Protein AF-A0A2U1K4U2-F1 (afdb_monomer_lite)

Organism: NCBI:txid2171751

pLDDT: mean 74.95, std 13.42, range [38.91, 89.38]

InterPro domains:
  IPR025100 Protein of unknown function DUF4025 [PF13217] (5-54)

Secondary structure (DSSP, 8-state):
-HHHHHHHHHHHHHTPPP-GGGGGSS-HHHHHHHHHHHHHHHHHHH--TT-----TT----------

Structure (mmCIF, N/CA/C/O backbone):
data_AF-A0A2U1K4U2-F1
#
_entry.id   AF-A0A2U1K4U2-F1
#
loop_
_atom_site.group_PDB
_atom_site.id
_atom_site.type_symbol
_atom_site.label_atom_id
_atom_site.label_alt_id
_atom_site.label_comp_id
_atom_site.label_asym_id
_atom_site.label_entity_id
_atom_site.label_seq_id
_atom_site.pdbx_PDB_ins_code
_atom_site.Cartn_x
_atom_site.Cartn_y
_atom_site.Cartn_z
_atom_site.occupancy
_atom_site.B_iso_or_equiv
_atom_site.auth_seq_id
_atom_site.auth_comp_id
_atom_site.auth_asym_id
_atom_site.auth_atom_id
_atom_site.pdbx_PDB_model_num
ATOM 1 N N . MET A 1 1 ? -7.411 -6.299 28.927 1.00 67.88 1 MET A N 1
ATOM 2 C CA . MET A 1 1 ? -8.157 -5.260 28.182 1.00 67.88 1 MET A CA 1
ATOM 3 C C . MET A 1 1 ? -7.343 -4.576 27.079 1.00 67.88 1 MET A C 1
ATOM 5 O O . MET A 1 1 ? -7.761 -4.636 25.930 1.00 67.88 1 MET A O 1
ATOM 9 N N . GLU A 1 2 ? -6.205 -3.918 27.350 1.00 79.31 2 GLU A N 1
ATOM 10 C CA . GLU A 1 2 ? -5.466 -3.182 26.295 1.00 79.31 2 GLU A CA 1
ATOM 11 C C . GLU A 1 2 ? -4.729 -4.102 25.296 1.00 79.31 2 GLU A C 1
ATOM 13 O O . GLU A 1 2 ? -4.801 -3.889 24.085 1.00 79.31 2 GLU A O 1
ATOM 18 N N . ASN A 1 3 ? -4.105 -5.184 25.779 1.00 80.25 3 ASN A N 1
ATOM 19 C CA . ASN A 1 3 ? -3.457 -6.183 24.916 1.00 80.25 3 ASN A CA 1
ATOM 20 C C . ASN A 1 3 ? -4.448 -6.900 23.988 1.00 80.25 3 ASN A C 1
ATOM 22 O O . ASN A 1 3 ? -4.158 -7.099 22.812 1.00 80.25 3 ASN A O 1
ATOM 26 N N . GLU A 1 4 ? -5.649 -7.209 24.476 1.00 83.12 4 GLU A N 1
ATOM 27 C CA . GLU A 1 4 ? -6.704 -7.836 23.669 1.00 83.12 4 GLU A CA 1
ATOM 28 C C . GLU A 1 4 ? -7.179 -6.904 22.543 1.00 83.12 4 GLU A C 1
ATOM 30 O O . GLU A 1 4 ? -7.464 -7.356 21.436 1.00 83.12 4 GLU A O 1
ATOM 35 N N . LYS A 1 5 ? -7.219 -5.584 22.785 1.00 81.06 5 LYS A N 1
ATOM 36 C CA . LYS A 1 5 ? -7.528 -4.587 21.744 1.00 81.06 5 LYS A CA 1
ATOM 37 C C . LYS A 1 5 ? -6.428 -4.517 20.679 1.00 81.06 5 LYS A C 1
ATOM 39 O O . LYS A 1 5 ? -6.747 -4.450 19.493 1.00 81.06 5 LYS A O 1
ATOM 44 N N . LYS A 1 6 ? -5.151 -4.572 21.077 1.00 79.88 6 LYS A N 1
ATOM 45 C CA . LYS A 1 6 ? -4.006 -4.590 20.143 1.00 79.88 6 LYS A CA 1
ATOM 46 C C . LYS A 1 6 ? -3.997 -5.854 19.278 1.00 79.88 6 LYS A C 1
ATOM 48 O O . LYS A 1 6 ? -3.808 -5.755 18.066 1.00 79.88 6 LYS A O 1
ATOM 53 N N . GLN A 1 7 ? -4.288 -7.015 19.866 1.00 82.62 7 GLN A N 1
ATOM 54 C CA . GLN A 1 7 ? -4.397 -8.272 19.120 1.00 82.62 7 GLN A CA 1
ATOM 55 C C . GLN A 1 7 ? -5.553 -8.250 18.117 1.00 82.62 7 GLN A C 1
ATOM 57 O O . GLN A 1 7 ? -5.344 -8.558 16.948 1.00 82.62 7 GLN A O 1
ATOM 62 N N . LYS A 1 8 ? -6.742 -7.781 18.519 1.00 82.69 8 LYS A N 1
ATOM 63 C CA . LYS A 1 8 ? -7.889 -7.644 17.604 1.00 82.69 8 LYS A CA 1
ATOM 64 C C . LYS A 1 8 ? -7.609 -6.693 16.441 1.00 82.69 8 LYS A C 1
ATOM 66 O O . LYS A 1 8 ? -8.037 -6.956 15.323 1.00 82.69 8 LYS A O 1
ATOM 71 N N . LYS A 1 9 ? -6.894 -5.591 16.686 1.00 81.81 9 LYS A N 1
ATOM 72 C CA . LYS A 1 9 ? -6.499 -4.652 15.625 1.00 81.81 9 LYS A CA 1
ATOM 73 C C . LYS A 1 9 ? -5.518 -5.296 14.642 1.00 81.81 9 LYS A C 1
ATOM 75 O O . LYS A 1 9 ? -5.662 -5.101 13.443 1.00 81.81 9 LYS A O 1
ATOM 80 N N . SER A 1 10 ? -4.565 -6.073 15.153 1.00 81.19 10 SER A N 1
ATOM 81 C CA . SER A 1 10 ? -3.571 -6.779 14.335 1.00 81.19 10 SER A CA 1
ATOM 82 C C . SER A 1 10 ? -4.208 -7.889 13.494 1.00 81.19 10 SER A C 1
ATOM 84 O O . SER A 1 10 ? -3.921 -7.981 12.309 1.00 81.19 10 SER A O 1
ATOM 86 N N . ALA A 1 11 ? -5.141 -8.661 14.065 1.00 82.88 11 ALA A N 1
ATOM 87 C CA . ALA A 1 11 ? -5.903 -9.674 13.331 1.00 82.88 11 ALA A CA 1
ATOM 88 C C . ALA A 1 11 ? -6.705 -9.058 12.172 1.00 82.88 11 ALA A C 1
ATOM 90 O O . ALA A 1 11 ? -6.594 -9.504 11.038 1.00 82.88 11 ALA A O 1
ATOM 91 N N . ARG A 1 12 ? -7.403 -7.941 12.422 1.00 82.50 12 ARG A N 1
ATOM 92 C CA . ARG A 1 12 ? -8.143 -7.210 11.377 1.00 82.50 12 ARG A CA 1
ATOM 93 C C . ARG A 1 12 ? -7.262 -6.688 10.243 1.00 82.50 12 ARG A C 1
ATOM 95 O O . ARG A 1 12 ? -7.755 -6.531 9.137 1.00 82.50 12 ARG A O 1
ATOM 102 N N . LEU A 1 13 ? -6.002 -6.356 10.523 1.00 80.88 13 LEU A N 1
ATOM 103 C CA . LEU A 1 13 ? -5.039 -5.952 9.495 1.00 80.88 13 LEU A CA 1
ATOM 104 C C . LEU A 1 13 ? -4.577 -7.155 8.670 1.00 80.88 13 LEU A C 1
ATOM 106 O O . LEU A 1 13 ? -4.496 -7.042 7.456 1.00 80.88 13 LEU A O 1
ATOM 110 N N . ALA A 1 14 ? -4.316 -8.293 9.317 1.00 82.19 14 ALA A N 1
ATOM 111 C CA . ALA A 1 14 ? -3.887 -9.519 8.646 1.00 82.19 14 ALA A CA 1
ATOM 112 C C . ALA A 1 14 ? -4.986 -10.146 7.768 1.00 82.19 14 ALA A C 1
ATOM 114 O O . ALA A 1 14 ? -4.681 -10.794 6.775 1.00 82.19 14 ALA A O 1
ATOM 115 N N . GLU A 1 15 ? -6.256 -9.948 8.123 1.00 83.00 15 GLU A N 1
ATOM 116 C CA . GLU A 1 15 ? -7.417 -10.422 7.354 1.00 83.00 15 GLU A CA 1
ATOM 117 C C . GLU A 1 15 ? -7.777 -9.513 6.169 1.00 83.00 15 GLU A C 1
ATOM 119 O O . GLU A 1 15 ? -8.634 -9.857 5.354 1.00 83.00 15 GLU A O 1
ATOM 124 N N . LYS A 1 16 ? -7.182 -8.320 6.087 1.00 82.25 16 LYS A N 1
ATOM 125 C CA . LYS A 1 16 ? -7.569 -7.314 5.104 1.00 82.25 16 LYS A CA 1
ATOM 126 C C . LYS A 1 16 ? -6.841 -7.555 3.784 1.00 82.25 16 LYS A C 1
ATOM 128 O O . LYS A 1 16 ? -5.616 -7.522 3.734 1.00 82.25 16 LYS A O 1
ATOM 133 N N . ASN A 1 17 ? -7.607 -7.733 2.712 1.00 83.75 17 ASN A N 1
ATOM 134 C CA . ASN A 1 17 ? -7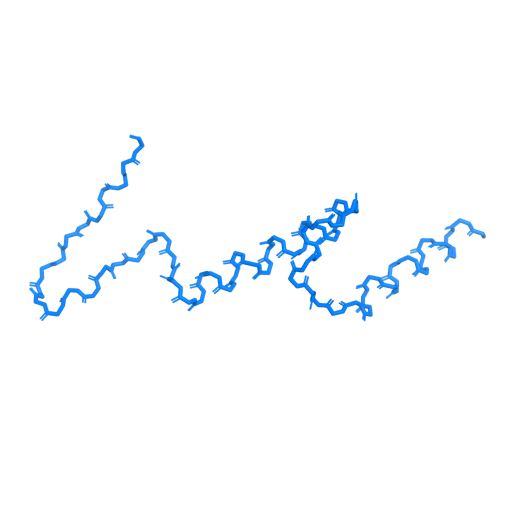.067 -7.744 1.356 1.00 83.75 17 ASN A CA 1
ATOM 135 C C . ASN A 1 17 ? -6.749 -6.319 0.891 1.00 83.75 17 ASN A C 1
ATOM 137 O O . ASN A 1 17 ? -7.375 -5.358 1.343 1.00 83.75 17 ASN A O 1
ATOM 141 N N . TYR A 1 18 ? -5.790 -6.201 -0.027 1.00 79.19 18 TYR A N 1
ATOM 142 C CA . TYR A 1 18 ? -5.490 -4.936 -0.685 1.00 79.19 18 TYR A CA 1
ATOM 143 C C . TYR A 1 18 ? -6.712 -4.431 -1.466 1.00 79.19 18 TYR A C 1
ATOM 145 O O . TYR A 1 18 ? -7.289 -5.157 -2.276 1.00 79.19 18 TYR A O 1
ATOM 153 N N . GLU A 1 19 ? -7.073 -3.173 -1.231 1.00 84.31 19 GLU A N 1
ATOM 154 C CA . GLU A 1 19 ? -8.033 -2.416 -2.032 1.00 84.31 19 GLU A CA 1
ATOM 155 C C . GLU A 1 19 ? -7.326 -1.155 -2.543 1.00 84.31 19 GLU A C 1
ATOM 157 O O . GLU A 1 19 ? -6.742 -0.445 -1.724 1.00 84.31 19 GLU A O 1
ATOM 162 N N . PRO A 1 20 ? -7.394 -0.815 -3.843 1.00 79.75 20 PRO A N 1
ATOM 163 C CA . PRO A 1 20 ? -6.727 0.373 -4.373 1.00 79.75 20 PRO A CA 1
ATOM 164 C C . PRO A 1 20 ? -7.079 1.662 -3.628 1.00 79.75 20 PRO A C 1
ATOM 166 O O . PRO A 1 20 ? -6.207 2.476 -3.381 1.00 79.75 20 PRO A O 1
ATOM 169 N N . ASP A 1 21 ? -8.319 1.834 -3.165 1.00 84.12 21 ASP A N 1
ATOM 170 C CA . ASP A 1 21 ? -8.726 3.025 -2.405 1.00 84.12 21 ASP A CA 1
ATOM 171 C C . ASP A 1 21 ? -8.146 3.100 -0.974 1.00 84.12 21 ASP A C 1
ATOM 173 O O . ASP A 1 21 ? -8.359 4.089 -0.267 1.00 84.12 21 ASP A O 1
ATOM 177 N N . ASP A 1 22 ? -7.381 2.099 -0.521 1.00 83.81 22 ASP A N 1
ATOM 178 C CA . ASP A 1 22 ? -6.765 2.081 0.809 1.00 83.81 22 ASP A CA 1
ATOM 179 C C . ASP A 1 22 ? -5.768 3.221 1.047 1.00 83.81 22 ASP A C 1
ATOM 181 O O . ASP A 1 22 ? -5.592 3.620 2.204 1.00 83.81 22 ASP A O 1
ATOM 185 N N . TYR A 1 23 ? -5.166 3.798 -0.003 1.00 80.31 23 TYR A N 1
ATOM 186 C CA . TYR A 1 23 ? -4.287 4.968 0.144 1.00 80.31 23 TYR A CA 1
ATOM 187 C C . TYR A 1 23 ? -5.024 6.189 0.712 1.00 80.31 23 TYR A C 1
ATOM 189 O O . TYR A 1 23 ? -4.400 7.050 1.330 1.00 80.31 23 TYR A O 1
ATOM 197 N N . LYS A 1 24 ? -6.355 6.245 0.548 1.00 81.94 24 LYS A N 1
ATOM 198 C CA . LYS A 1 24 ? -7.220 7.322 1.052 1.00 81.94 24 LYS A CA 1
ATOM 199 C C . LYS A 1 24 ? -7.651 7.122 2.505 1.00 81.94 24 LYS A C 1
ATOM 201 O O . LYS A 1 24 ? -8.281 8.011 3.070 1.00 81.94 24 LYS A O 1
ATOM 206 N N . LYS A 1 25 ? -7.388 5.959 3.115 1.00 84.44 25 LYS A N 1
ATOM 207 C CA . LYS A 1 25 ? -7.820 5.687 4.495 1.00 84.44 25 LYS A CA 1
ATOM 208 C C . LYS A 1 25 ? -7.011 6.541 5.478 1.00 84.44 25 LYS A C 1
ATOM 210 O O . LYS A 1 25 ? -5.789 6.590 5.403 1.00 84.44 25 LYS A O 1
ATOM 215 N N . ASP A 1 26 ? -7.682 7.092 6.492 1.00 81.44 26 ASP A N 1
ATOM 216 C CA . ASP A 1 26 ? -7.062 7.911 7.557 1.00 81.44 26 ASP A CA 1
ATOM 217 C C . ASP A 1 26 ? -5.981 7.165 8.365 1.00 81.44 26 ASP A C 1
ATOM 219 O O . ASP A 1 26 ? -5.181 7.752 9.099 1.00 81.44 26 ASP A O 1
ATOM 223 N N . SER A 1 27 ? -5.950 5.834 8.269 1.00 84.62 27 SER A N 1
ATOM 224 C CA . SER A 1 27 ? -4.929 5.026 8.920 1.00 84.62 27 SER A CA 1
ATOM 225 C C . SER A 1 27 ? -3.620 5.050 8.134 1.00 84.62 27 SER A C 1
ATOM 227 O O . SER A 1 27 ? -3.496 4.370 7.120 1.00 84.62 27 SER A O 1
ATOM 229 N N . ARG A 1 28 ? -2.595 5.701 8.701 1.00 85.94 28 ARG A N 1
ATOM 230 C CA . ARG A 1 28 ? -1.217 5.733 8.167 1.00 85.94 28 ARG A CA 1
ATOM 231 C C . ARG A 1 28 ? -0.644 4.359 7.796 1.00 85.94 28 ARG A C 1
ATOM 233 O O . ARG A 1 28 ? 0.131 4.248 6.857 1.00 85.94 28 ARG A O 1
ATOM 240 N N . LEU A 1 29 ? -0.993 3.314 8.550 1.00 85.94 29 LEU A N 1
ATOM 241 C CA . LEU A 1 29 ? -0.540 1.955 8.247 1.00 85.94 29 LEU A CA 1
ATOM 242 C C . LEU A 1 29 ? -1.242 1.392 7.004 1.00 85.94 29 LEU A C 1
ATOM 244 O O . LEU A 1 29 ? -0.589 0.778 6.173 1.00 85.94 29 LEU A O 1
ATOM 248 N N . SER A 1 30 ? -2.558 1.603 6.874 1.00 83.44 30 SER A N 1
ATOM 249 C CA . SER A 1 30 ? -3.305 1.153 5.691 1.00 83.44 30 SER A CA 1
ATOM 250 C C . SER A 1 30 ? -2.862 1.896 4.435 1.00 83.44 30 SER A C 1
ATOM 252 O O . SER A 1 30 ? -2.629 1.252 3.420 1.00 83.44 30 SER A O 1
ATOM 254 N N . SER A 1 3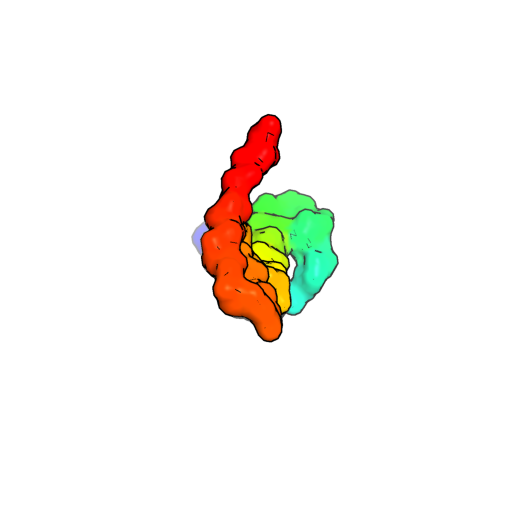1 ? -2.686 3.217 4.519 1.00 85.62 31 SER A N 1
ATOM 255 C CA . SER A 1 31 ? -2.240 4.003 3.372 1.00 85.62 31 SER A CA 1
ATOM 256 C C . SER A 1 31 ? -0.811 3.664 2.953 1.00 85.62 31 SER A C 1
ATOM 258 O O . SER A 1 31 ? -0.556 3.495 1.767 1.00 85.62 31 SER A O 1
ATOM 260 N N . GLY A 1 32 ? 0.100 3.461 3.912 1.00 87.56 32 GLY A N 1
ATOM 261 C 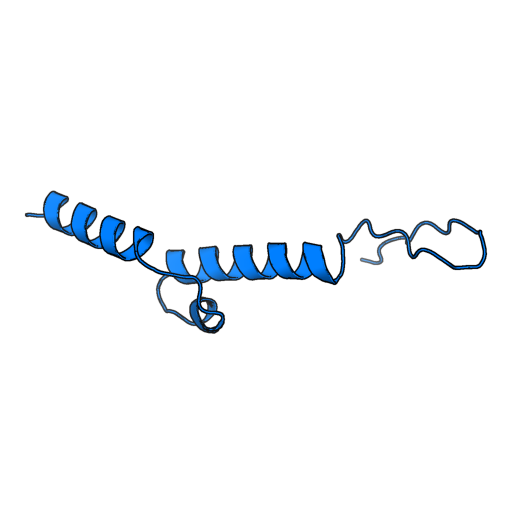CA . GLY A 1 32 ? 1.468 3.024 3.623 1.00 87.56 32 GLY A CA 1
ATOM 262 C C . GLY A 1 32 ? 1.535 1.660 2.928 1.00 87.56 32 GLY A C 1
ATOM 263 O O . GLY A 1 32 ? 2.248 1.524 1.940 1.00 87.56 32 GLY A O 1
ATOM 264 N N . LEU A 1 33 ? 0.763 0.668 3.393 1.00 89.38 33 LEU A N 1
ATOM 265 C CA . LEU A 1 33 ? 0.697 -0.650 2.743 1.00 89.38 33 LEU A CA 1
ATOM 266 C C . LEU A 1 33 ? 0.130 -0.559 1.317 1.00 89.38 33 LEU A C 1
ATOM 268 O O . LEU A 1 33 ? 0.637 -1.218 0.409 1.00 89.38 33 LEU A O 1
ATOM 272 N N . ALA A 1 34 ? -0.885 0.282 1.104 1.00 88.44 34 ALA A N 1
ATOM 273 C CA . ALA A 1 34 ? -1.465 0.496 -0.217 1.00 88.44 34 ALA A CA 1
ATOM 274 C C . ALA A 1 34 ? -0.472 1.138 -1.196 1.00 88.44 34 ALA A C 1
ATOM 276 O O . ALA A 1 34 ? -0.333 0.655 -2.315 1.00 88.44 34 ALA A O 1
ATOM 277 N N . MET A 1 35 ? 0.270 2.157 -0.747 1.00 88.06 35 MET A N 1
ATOM 278 C CA . MET A 1 35 ? 1.321 2.802 -1.544 1.00 88.06 35 MET A CA 1
ATOM 279 C C . MET A 1 35 ? 2.421 1.814 -1.948 1.00 88.06 35 MET A C 1
ATOM 281 O O . MET A 1 35 ? 2.878 1.837 -3.083 1.00 88.06 35 MET A O 1
ATOM 285 N N . THR A 1 36 ? 2.841 0.913 -1.051 1.00 88.38 36 THR A N 1
ATOM 286 C CA . THR A 1 36 ? 3.846 -0.103 -1.413 1.00 88.38 36 THR A CA 1
ATOM 287 C C . THR A 1 36 ? 3.320 -1.115 -2.429 1.00 88.38 36 THR A C 1
ATOM 289 O O . THR A 1 36 ? 4.077 -1.568 -3.280 1.00 88.38 36 THR A O 1
ATOM 292 N N . HIS A 1 37 ? 2.029 -1.457 -2.372 1.00 87.62 37 HIS A N 1
ATOM 293 C CA . HIS A 1 37 ? 1.403 -2.319 -3.375 1.00 87.62 37 HIS A CA 1
ATOM 294 C C . HIS A 1 37 ? 1.356 -1.658 -4.755 1.00 87.62 37 HIS A C 1
ATOM 296 O O . HIS A 1 37 ? 1.648 -2.327 -5.743 1.00 87.62 37 HIS A O 1
ATOM 302 N N . GLU A 1 38 ? 1.026 -0.367 -4.811 1.00 86.75 38 GLU A N 1
ATOM 303 C CA . GLU A 1 38 ? 1.048 0.436 -6.039 1.00 86.75 38 GLU A CA 1
ATOM 304 C C . GLU A 1 38 ? 2.460 0.474 -6.631 1.00 86.75 38 GLU A C 1
ATOM 306 O O . GLU A 1 38 ? 2.651 0.011 -7.745 1.00 86.75 38 GLU A O 1
ATOM 311 N N . GLN A 1 39 ? 3.475 0.834 -5.838 1.00 87.69 39 GLN A N 1
ATOM 312 C CA . GLN A 1 39 ? 4.872 0.865 -6.297 1.00 87.69 39 GLN A CA 1
ATOM 313 C C . GLN A 1 39 ? 5.358 -0.483 -6.854 1.00 87.69 39 GLN A C 1
ATOM 315 O O . 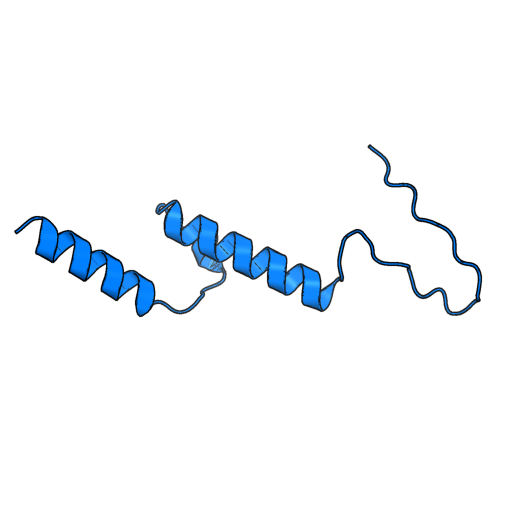GLN A 1 39 ? 6.067 -0.521 -7.858 1.00 87.69 39 GLN A O 1
ATOM 320 N N . VAL A 1 40 ? 4.990 -1.601 -6.216 1.00 88.00 40 VAL A N 1
ATOM 321 C CA . VAL A 1 40 ? 5.332 -2.949 -6.705 1.00 88.00 40 VAL A CA 1
ATOM 322 C C . VAL A 1 40 ? 4.598 -3.272 -8.008 1.00 88.00 40 VAL A C 1
ATOM 324 O O . VAL A 1 40 ? 5.190 -3.869 -8.905 1.00 88.00 40 VAL A O 1
ATOM 327 N N . SER A 1 41 ? 3.325 -2.888 -8.121 1.00 85.62 41 SER A N 1
ATOM 328 C CA . SER A 1 41 ? 2.534 -3.072 -9.340 1.00 85.62 41 SER A CA 1
ATOM 329 C C . SER A 1 41 ? 3.085 -2.239 -10.496 1.00 85.62 41 SER A C 1
ATOM 331 O O . SER A 1 41 ? 3.258 -2.770 -11.590 1.00 85.62 41 SER A O 1
ATOM 333 N N . ASP A 1 42 ? 3.404 -0.972 -10.244 1.00 83.06 42 ASP A N 1
ATOM 334 C CA . ASP A 1 42 ? 3.992 -0.059 -11.223 1.00 83.06 42 ASP A CA 1
ATOM 335 C C . ASP A 1 42 ? 5.339 -0.604 -11.693 1.00 83.06 42 ASP A C 1
ATOM 337 O O . ASP A 1 42 ? 5.562 -0.744 -12.887 1.00 83.06 42 ASP A O 1
ATOM 341 N N . THR A 1 43 ? 6.182 -1.072 -10.767 1.00 83.50 43 THR A N 1
ATOM 342 C CA . THR A 1 43 ? 7.464 -1.702 -11.123 1.00 83.50 43 THR A CA 1
ATOM 343 C C . THR A 1 43 ? 7.284 -2.945 -12.000 1.00 83.50 43 THR A C 1
ATOM 345 O O . THR A 1 43 ? 8.096 -3.206 -12.882 1.00 83.50 43 THR A O 1
ATOM 348 N N . LEU A 1 44 ? 6.233 -3.739 -11.773 1.00 82.00 44 LEU A N 1
ATOM 349 C CA . LEU A 1 44 ? 5.960 -4.934 -12.574 1.00 82.00 44 LEU A CA 1
ATOM 350 C C . LEU A 1 44 ? 5.450 -4.598 -13.984 1.00 82.00 44 LEU A C 1
ATOM 352 O O . LEU A 1 44 ? 5.728 -5.347 -14.919 1.00 82.00 44 LEU A O 1
ATOM 356 N N . VAL A 1 45 ? 4.667 -3.527 -14.126 1.00 82.12 45 VAL A N 1
ATOM 357 C CA . VAL A 1 45 ? 4.001 -3.153 -15.385 1.00 82.12 45 VAL A CA 1
ATOM 358 C C . VAL A 1 45 ? 4.848 -2.198 -16.223 1.00 82.12 45 VAL A C 1
ATOM 360 O O . VAL A 1 45 ? 4.982 -2.399 -17.426 1.00 82.12 45 VAL A O 1
ATOM 363 N N . GLU A 1 46 ? 5.389 -1.158 -15.599 1.00 78.75 46 GLU A N 1
ATOM 364 C CA . GLU A 1 46 ? 6.166 -0.087 -16.230 1.00 78.75 46 GLU A CA 1
ATOM 365 C C . GLU A 1 46 ? 7.676 -0.362 -16.183 1.00 78.75 46 GLU A C 1
ATOM 367 O O . GLU A 1 46 ? 8.432 0.184 -16.983 1.00 78.75 46 GLU A O 1
ATOM 372 N N . GLY A 1 47 ? 8.114 -1.268 -15.306 1.00 72.38 47 GLY A N 1
ATOM 373 C CA . GLY A 1 47 ? 9.528 -1.511 -15.044 1.00 72.38 47 GLY A CA 1
ATOM 374 C C . GLY A 1 47 ? 10.067 -0.613 -13.931 1.00 72.38 47 GLY A C 1
ATOM 375 O O . GLY A 1 47 ? 9.363 0.196 -13.328 1.00 72.38 47 GLY A O 1
ATOM 376 N N . THR A 1 48 ? 11.342 -0.784 -13.603 1.00 70.12 48 THR A N 1
ATOM 377 C CA . THR A 1 48 ? 12.053 0.112 -12.684 1.00 70.12 48 THR A CA 1
ATOM 378 C C . THR A 1 48 ? 12.467 1.401 -13.398 1.00 70.12 48 THR A C 1
ATOM 380 O O . THR A 1 48 ? 12.600 1.421 -14.616 1.00 70.12 48 THR A O 1
ATOM 383 N N . ILE A 1 49 ? 12.788 2.456 -12.642 1.00 65.56 49 ILE A N 1
ATOM 384 C CA . ILE A 1 49 ? 13.429 3.682 -13.176 1.00 65.56 49 ILE A CA 1
ATOM 385 C C . ILE A 1 49 ? 14.758 3.398 -13.901 1.00 65.56 49 ILE A C 1
ATOM 387 O O . ILE A 1 49 ? 15.200 4.210 -14.705 1.00 65.56 49 ILE A O 1
ATOM 391 N N . ASP A 1 50 ? 15.363 2.236 -13.634 1.00 67.19 50 ASP A N 1
ATOM 392 C CA . ASP A 1 50 ? 16.545 1.705 -14.324 1.00 67.19 50 ASP A CA 1
ATOM 393 C C . ASP A 1 50 ? 16.210 1.040 -15.678 1.00 67.19 50 ASP A C 1
ATOM 395 O O . ASP A 1 50 ? 17.020 0.288 -16.214 1.00 67.19 50 ASP A O 1
ATOM 399 N N . GLY A 1 51 ? 14.995 1.227 -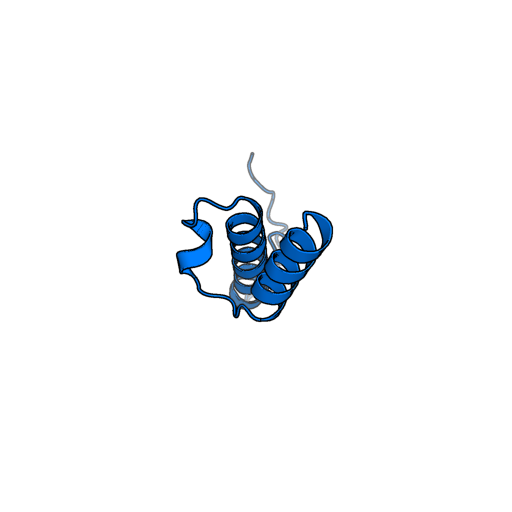16.202 1.00 57.97 51 GLY A N 1
ATOM 400 C CA . GLY A 1 51 ? 14.550 0.609 -17.445 1.00 57.97 51 GLY A CA 1
ATOM 401 C C . GLY A 1 51 ? 15.377 1.079 -18.640 1.00 57.97 51 GLY A C 1
ATOM 402 O O . GLY A 1 51 ? 15.200 2.199 -19.117 1.00 57.97 51 GLY A O 1
ATOM 403 N N . GLU A 1 52 ? 16.247 0.209 -19.154 1.00 61.28 52 GLU A N 1
ATOM 404 C CA . GLU A 1 52 ? 16.750 0.324 -20.522 1.00 61.28 52 GLU A CA 1
ATOM 405 C C . GLU A 1 52 ? 15.542 0.220 -21.462 1.00 61.28 52 GLU A C 1
ATOM 407 O O . GLU A 1 52 ? 14.817 -0.779 -21.465 1.00 61.28 52 GLU A O 1
ATOM 412 N N . ILE A 1 53 ? 15.277 1.279 -22.233 1.00 61.78 53 ILE A N 1
ATOM 413 C CA . ILE A 1 53 ? 14.326 1.193 -23.341 1.00 61.78 53 ILE A CA 1
ATOM 414 C C . ILE A 1 53 ? 14.924 0.173 -24.301 1.00 61.78 53 ILE A C 1
ATOM 416 O O . ILE A 1 53 ? 15.988 0.420 -24.865 1.00 61.78 53 ILE A O 1
ATOM 420 N N . ASP A 1 54 ? 14.244 -0.961 -24.468 1.00 57.00 54 ASP A N 1
ATOM 421 C CA . ASP A 1 54 ? 14.613 -1.994 -25.431 1.00 57.00 54 ASP A CA 1
ATOM 422 C C . ASP A 1 54 ? 14.343 -1.425 -26.834 1.00 57.00 54 ASP A C 1
ATOM 424 O O . ASP A 1 54 ? 13.294 -1.616 -27.459 1.00 57.00 54 ASP A O 1
ATOM 428 N N . ASP A 1 55 ? 15.260 -0.569 -27.277 1.00 51.53 55 ASP A N 1
ATOM 429 C CA . ASP A 1 55 ? 15.193 0.104 -28.550 1.00 51.53 55 ASP A CA 1
ATOM 430 C C . ASP A 1 55 ? 15.385 -1.005 -29.583 1.00 51.53 55 ASP A C 1
ATOM 432 O O . ASP A 1 55 ? 16.473 -1.569 -29.737 1.00 51.53 55 ASP A O 1
ATOM 436 N N . VAL A 1 56 ? 14.322 -1.340 -30.322 1.00 56.41 56 VAL A N 1
ATOM 437 C CA . VAL A 1 56 ? 14.298 -2.332 -31.422 1.00 56.41 56 VAL A CA 1
ATOM 438 C C . VAL A 1 56 ? 15.292 -2.012 -32.562 1.00 56.41 56 VAL A C 1
ATOM 440 O O . VAL A 1 56 ? 15.234 -2.576 -33.657 1.00 56.41 56 VAL A O 1
ATOM 443 N N . LYS A 1 57 ? 16.241 -1.107 -32.315 1.00 56.44 57 LYS A N 1
ATOM 444 C CA . LYS A 1 57 ? 17.343 -0.701 -33.166 1.00 56.44 57 LYS A CA 1
ATOM 445 C C . LYS A 1 57 ? 18.655 -0.441 -32.407 1.00 56.44 57 LYS A C 1
ATOM 447 O O . LYS A 1 57 ? 19.382 0.473 -32.767 1.00 56.44 57 LYS A O 1
ATOM 452 N N . GLY A 1 58 ? 19.026 -1.306 -31.464 1.00 52.53 58 GLY A N 1
ATOM 453 C CA . GLY A 1 58 ? 20.434 -1.635 -31.185 1.00 52.53 58 GLY A CA 1
ATOM 454 C C . GLY A 1 58 ? 21.391 -0.447 -31.036 1.00 52.53 58 GLY A C 1
ATOM 455 O O . GLY A 1 58 ? 22.423 -0.401 -31.714 1.00 52.53 58 GLY A O 1
ATOM 456 N N . LYS A 1 59 ? 21.043 0.504 -30.170 1.00 49.91 59 LYS A N 1
ATOM 457 C CA . LYS A 1 59 ? 21.983 1.452 -29.576 1.00 49.91 59 LYS A CA 1
ATOM 458 C C . LYS A 1 59 ? 21.562 1.708 -28.139 1.00 49.91 59 LYS A C 1
ATOM 460 O O . LYS A 1 59 ? 20.565 2.378 -27.908 1.00 49.91 59 LYS A O 1
ATOM 465 N N . ASP A 1 60 ? 22.352 1.176 -27.219 1.00 53.41 60 ASP A N 1
ATOM 466 C CA . ASP A 1 60 ? 22.224 1.419 -25.788 1.00 53.41 60 ASP A CA 1
ATOM 467 C C . ASP A 1 60 ? 22.506 2.910 -25.536 1.00 53.41 60 ASP A C 1
ATOM 469 O O . ASP A 1 60 ? 23.653 3.364 -25.612 1.00 53.41 60 ASP A O 1
ATOM 473 N N . GLU A 1 61 ? 21.459 3.705 -25.324 1.00 57.38 61 GLU A N 1
ATOM 474 C CA . GLU A 1 61 ? 21.591 5.072 -24.825 1.00 57.38 61 GLU A CA 1
ATOM 475 C C . GLU A 1 61 ? 21.157 5.103 -23.358 1.00 57.38 61 GLU A C 1
ATOM 477 O O . GLU A 1 61 ? 19.972 5.012 -23.040 1.00 57.38 61 GLU A O 1
ATOM 482 N N . ASP A 1 62 ? 22.141 5.251 -22.463 1.00 56.84 62 ASP A N 1
ATOM 483 C CA . ASP A 1 62 ? 21.926 5.488 -21.034 1.00 56.84 62 ASP A CA 1
ATOM 484 C C . ASP A 1 62 ? 20.998 6.696 -20.835 1.00 56.84 62 ASP A C 1
ATOM 486 O O . ASP A 1 62 ? 21.356 7.846 -21.137 1.00 56.84 62 ASP A O 1
ATOM 490 N N . LEU A 1 63 ? 19.820 6.453 -20.262 1.00 57.19 63 LEU A N 1
ATOM 491 C CA . LEU A 1 63 ? 18.905 7.505 -19.838 1.00 57.19 63 LEU A CA 1
ATOM 492 C C . LEU A 1 63 ? 19.542 8.295 -18.688 1.00 57.19 63 LEU A C 1
ATOM 494 O O . LEU A 1 63 ? 19.461 7.934 -17.514 1.00 57.19 63 LEU A O 1
ATOM 498 N N . LYS A 1 64 ? 20.181 9.425 -19.010 1.00 55.78 64 LYS A N 1
ATOM 499 C CA . LYS A 1 64 ? 20.590 10.402 -17.998 1.00 55.78 64 LYS A CA 1
ATOM 500 C C . LYS A 1 64 ? 19.343 11.031 -17.384 1.00 55.78 64 LYS A C 1
ATOM 502 O O . LYS A 1 64 ? 18.761 11.950 -17.955 1.00 55.78 64 LYS A O 1
ATOM 507 N N . GLY A 1 65 ? 18.973 10.532 -16.206 1.00 53.66 65 GLY A N 1
ATOM 508 C CA . GLY A 1 65 ? 17.947 11.101 -15.340 1.00 53.66 65 GLY A CA 1
ATOM 509 C C . GLY A 1 65 ? 18.169 12.598 -15.124 1.00 53.66 65 GLY A C 1
ATOM 510 O O . GLY A 1 65 ? 19.168 13.017 -14.534 1.00 53.66 65 GLY A O 1
ATOM 511 N N . GLY A 1 66 ? 17.239 13.397 -15.643 1.00 39.34 66 GLY A N 1
ATOM 512 C CA . GLY A 1 66 ? 17.162 14.830 -15.398 1.00 39.34 66 GLY A CA 1
ATOM 513 C C . GLY A 1 66 ? 16.542 15.100 -14.030 1.00 39.34 66 GLY A C 1
ATOM 514 O O . GLY A 1 66 ? 15.379 14.769 -13.806 1.00 39.34 66 GLY A O 1
ATOM 515 N N . LEU A 1 67 ? 17.347 15.687 -13.143 1.00 38.91 67 LEU A N 1
ATOM 516 C CA . LEU A 1 67 ? 16.908 16.500 -12.004 1.00 38.91 67 LEU A CA 1
ATOM 517 C C . LEU A 1 67 ? 16.494 17.895 -12.485 1.00 38.91 67 LEU A C 1
ATOM 519 O O . LEU A 1 67 ? 17.165 18.409 -13.411 1.00 38.91 67 LEU A O 1
#

Radius of gyration: 19.5 Å; chains: 1; bounding box: 31×27×61 Å

Foldseek 3Di:
DVVVVVVVVVVVVVPDDADLCQLVDPDPVSVVVNVVVVVVVCCVPVNDPQDQPPPPPDDGDRPPDDD

Sequence (67 aa):
MENEKKQKKSARLAEKNYEPDDYKKDSRLSSGLAMTHEQVSDTLVEGTIDGEIDDVKGKDEDLKGGL

=== Feature glossary ===
Legend for the data blocks above and below:

— What the protein is —

The amino-acid sequence is the protein's primary structure: the linear order of residues from the N-terminus to the C-terminus, written in one-letter code. Everything else here — the 3D coordinates, the secondary structure, the domain annotations — is ultimately a consequence of this string.

Functional annotations link the protein to curated databases. InterPro entries identify conserved domains and families by matching the sequence against member-database signatures (Pfam, PROSITE, CDD, …). Gene Ontology (GO) terms describe molecular function, biological process, and cellular component in a controlled vocabulary. CATH places the structure in a hierarchical fold classification (Class/Architecture/Topology/Homologous-superfamily). The organism is the source species.

— Where its atoms are —

Atomic coordinates in PDBx/mmCIF format — the same representation the Protein Data Bank distributes. Each line of the _atom_site loop places one backbone atom in Cartesian space (units: ångströms, origin: arbitrary).

The six renders are orthographic views along the three Cartesian axes in both directions. Representation (cartoon, sticks, or surface) and color scheme (sequence-rainbow or by-chain) vary across proteins so the training set covers all the common visualization conventions.

— Local backbone conformation —

Eight-state secondary structure (DSSP): H is the canonical α-he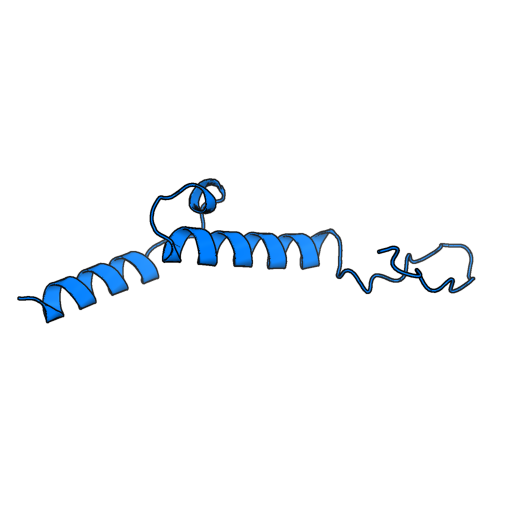lix, G the tighter 3₁₀-helix, I the wider π-helix; E/B are β-structure, T and S are turns and bends, and '-' is everything else. DSSP derives these from the pattern of main-chain N–H···O=C hydrogen bonds, not from the sequence.

Three-state secondary structure (P-SEA) collapses the eight DSSP classes into helix (a), strand (b), and coil (c). P-SEA assigns these from Cα geometry alone — distances and angles — without requiring backbone oxygens, so it works on any Cα trace.

φ (phi) and ψ (psi) are the two rotatable backbone dihedrals per residue: φ is the C(i-1)–N–Cα–C torsion, ψ is the N–Cα–C–N(i+1) torsion, both in degrees on (−180°, 180°]. α-helical residues cluster near (−60°, −45°); β-strand residues near (−120°, +130°). A Ramachandran plot is simply a scatter of (φ, ψ) for every residue.

— Global shape and packing —

The geometric summary reports three shape descriptors. Rg (radius of gyration) measures how spread out the Cα atoms are about their centre of mass; compact globular proteins have small Rg, elongated or unfolded ones large. Cα contacts (<8 Å, |i−j|>4) count long-range residue pairs in spatial proximity — high for tightly packed folds, near zero for rods or random coil. The bounding-box extents give the protein's footprint along x, y, z in Å.

SASA measures how much of the protein is reachable by solvent. It is computed by rolling a water-sized probe over the atomic surface and summing the exposed area (Å²). Per-residue SASA distinguishes core (buried, low SASA) from surface (exposed, high SASA) residues; total SASA is a whole-molecule size measure.

Plot images: a contact map (which residues are close in 3D, as an N×N binary image), a Ramachandran scatter (backbone torsion angles, revealing secondary-structure composition at a glance), and — for AlphaFold structures — a PAE heatmap (pairwise prediction confidence).

— Structural neighborhood —

A 3Di character summarizes, for each residue, the relative orientation of the Cα frame of its nearest spatial neighbor. Because it encodes fold topology rather than chemistry, 3Di alignments detect remote structural similarity that sequence alignment misses.

The Foldseek neighbor list gives the closest experimentally determined structures in the PDB, ranked by structural alignment. TM-score near 1 means near-identical fold; near 0.3 means only rough topology match. This is how one finds what a novel AlphaFold prediction most resembles in the solved-structure universe.

— Confidence and disorder —

For AlphaFold models, the B-factor field carries pLDDT — the model's own estimate of local accuracy on a 0–100 scale. Regions with pLDDT<50 should be treated as essentially unmodeled; they often correspond to intrinsically disordered segments.

Crystallographic B-factors measure how much each atom's electron density is smeared out, in Å². They rise in mobile loops and surface residues and fall in the buried interior. In AlphaFold models this column is repurposed to hold pLDDT instead.

Predicted Aligned Error (PAE) is an AlphaFold confidence matrix: entry (i, j) is the expected error in the position of residue j, in ångströms, when the prediction is superimposed on the true structure at residue i. Low PAE within a block of residues means that block is internally rigid and well-predicted; high PAE between two blocks means their relative placement is uncertain even if each block individually is confident.